Protein AF-A0A564YR51-F1 (afdb_monomer_lite)

pLDDT: mean 85.6, std 8.81, range [55.12, 97.38]

Sequence (145 aa):
IQLQTFQQSSSYLKTTWIENLSRQIRLNLRESGKGWFNIYETDYYVYSKSKLKKFLDSIRFCMQDALRYNVFGSLNGFVNMIEDTCVDCLDLSKDYEWLDDLHSSRILPKNNPIFLVDLVIDSDGVHYNINLEDFDRCCVQIFDK

Organism: Hymenolepis diminuta (NCBI:txid6216)

Foldseek 3Di:
DVVVVVVVVVCCLVPVVVVVVVVVLCVVLVPVPPDLQPPPDPDPVSCVPGVNVVVVVVVVVVSVVVVVVVVVVVVVVLVCVVCVQCVLVVPDDPPDDDPPDPVDDPDDGPDDDPDDWDFDADPVGTDIPDDPVCVVVVSVVVVVD

Radius of gyration: 26.78 Å; chains: 1; bounding box: 54×29×72 Å

Structure (mmCIF, N/CA/C/O backbone):
data_AF-A0A564YR51-F1
#
_entry.id   AF-A0A564YR51-F1
#
loop_
_atom_site.group_PDB
_atom_site.id
_atom_site.type_symbol
_atom_site.label_atom_id
_atom_site.label_alt_id
_atom_site.label_comp_id
_atom_site.label_asym_id
_atom_site.label_entity_id
_atom_site.label_seq_id
_atom_site.pdbx_PDB_ins_code
_atom_site.Cartn_x
_atom_site.Cartn_y
_atom_site.Cartn_z
_atom_site.occupancy
_atom_site.B_iso_or_equiv
_atom_site.auth_seq_id
_atom_site.auth_comp_id
_atom_site.auth_asym_id
_atom_site.auth_atom_id
_atom_site.pdbx_PDB_model_num
ATOM 1 N N . ILE A 1 1 ? 15.693 -3.448 0.593 1.00 55.66 1 ILE A N 1
ATOM 2 C CA . ILE A 1 1 ? 15.153 -2.202 1.197 1.00 55.66 1 ILE A CA 1
ATOM 3 C C . ILE A 1 1 ? 13.620 -2.221 1.209 1.00 55.66 1 ILE A C 1
ATOM 5 O O . ILE A 1 1 ? 13.063 -2.271 2.295 1.00 55.66 1 ILE A O 1
ATOM 9 N N . GLN A 1 2 ? 12.932 -2.318 0.062 1.00 67.50 2 GLN A N 1
ATOM 10 C CA . GLN A 1 2 ? 11.453 -2.317 -0.005 1.00 67.50 2 GLN A CA 1
ATOM 11 C C . GLN A 1 2 ? 10.757 -3.390 0.862 1.00 67.50 2 GLN A C 1
ATOM 13 O O . GLN A 1 2 ? 9.845 -3.063 1.614 1.00 67.50 2 GLN A O 1
ATOM 18 N N . LEU A 1 3 ? 11.226 -4.647 0.846 1.00 75.75 3 LEU A N 1
ATOM 19 C CA . LEU A 1 3 ? 10.668 -5.718 1.695 1.00 75.75 3 LEU A CA 1
ATOM 20 C C . LEU A 1 3 ? 10.798 -5.431 3.198 1.00 75.75 3 LEU A C 1
ATOM 22 O O . LEU A 1 3 ? 9.900 -5.744 3.974 1.00 75.75 3 LEU A O 1
ATOM 26 N N . GLN A 1 4 ? 11.904 -4.811 3.608 1.00 79.38 4 GLN A N 1
ATOM 27 C CA . GLN A 1 4 ? 12.146 -4.465 5.005 1.00 79.38 4 GLN A CA 1
ATOM 28 C C . GLN A 1 4 ? 11.207 -3.340 5.453 1.00 79.38 4 GLN A C 1
ATOM 30 O O . GLN A 1 4 ? 10.606 -3.434 6.521 1.00 79.38 4 GLN A O 1
ATOM 35 N N . THR A 1 5 ? 11.024 -2.315 4.616 1.00 81.56 5 THR A N 1
ATOM 36 C CA . THR A 1 5 ? 10.058 -1.238 4.862 1.00 81.56 5 THR A CA 1
ATOM 37 C C . THR A 1 5 ? 8.633 -1.786 4.940 1.00 81.56 5 THR A C 1
ATOM 39 O O . THR A 1 5 ? 7.911 -1.463 5.878 1.00 81.56 5 THR A O 1
ATOM 42 N N . PHE A 1 6 ? 8.250 -2.692 4.033 1.00 83.62 6 PHE A N 1
ATOM 43 C CA . PHE A 1 6 ? 6.942 -3.352 4.067 1.00 83.62 6 PHE A CA 1
ATOM 44 C C . PHE A 1 6 ? 6.710 -4.121 5.375 1.00 83.62 6 PHE A C 1
ATOM 46 O O . PHE A 1 6 ? 5.675 -3.953 6.024 1.00 83.62 6 PHE A O 1
ATOM 53 N N . GLN A 1 7 ? 7.681 -4.9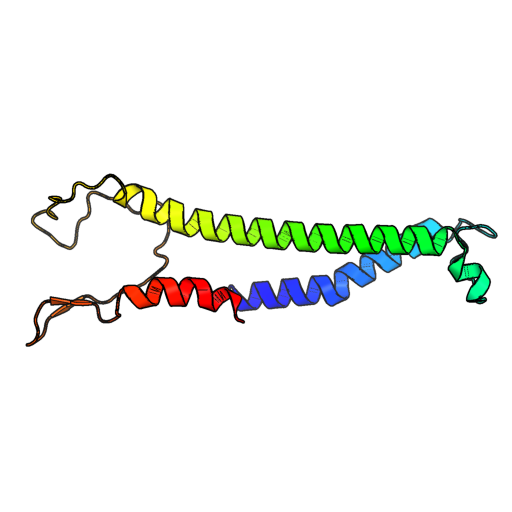33 5.803 1.00 86.88 7 GLN A N 1
ATOM 54 C CA . GLN A 1 7 ? 7.590 -5.684 7.058 1.00 86.88 7 GLN A CA 1
ATOM 55 C C . GLN A 1 7 ? 7.464 -4.756 8.272 1.00 86.88 7 GLN A C 1
ATOM 57 O O . GLN A 1 7 ? 6.647 -5.014 9.159 1.00 86.88 7 GLN A O 1
ATOM 62 N N . GLN A 1 8 ? 8.219 -3.655 8.298 1.00 89.50 8 GLN A N 1
ATOM 63 C CA . GLN A 1 8 ? 8.133 -2.648 9.357 1.00 89.50 8 GLN A CA 1
ATOM 64 C C . GLN A 1 8 ? 6.758 -1.972 9.391 1.00 89.50 8 GLN A C 1
ATOM 66 O O . GLN A 1 8 ? 6.148 -1.899 10.459 1.00 89.50 8 GLN A O 1
ATOM 71 N N . SER A 1 9 ? 6.230 -1.542 8.241 1.00 88.44 9 SER A N 1
ATOM 72 C CA . SER A 1 9 ? 4.885 -0.965 8.141 1.00 88.44 9 SER A CA 1
ATOM 73 C C . SER A 1 9 ? 3.808 -1.964 8.571 1.00 88.44 9 SER A C 1
ATOM 75 O O . SER A 1 9 ? 2.922 -1.614 9.349 1.00 88.44 9 SER A O 1
ATOM 77 N N . SER A 1 10 ? 3.907 -3.225 8.140 1.00 89.50 10 SER A N 1
ATOM 78 C CA . SER A 1 10 ? 2.977 -4.289 8.540 1.00 89.50 10 SER A CA 1
ATOM 79 C C . SER A 1 10 ? 3.003 -4.524 10.052 1.00 89.50 10 SER A C 1
ATOM 81 O O . SER A 1 10 ? 1.949 -4.588 10.688 1.00 89.50 10 SER A O 1
ATOM 83 N N . SER A 1 11 ? 4.200 -4.593 10.646 1.00 93.19 11 SER A N 1
ATOM 84 C CA . SER A 1 11 ? 4.364 -4.729 12.094 1.00 93.19 11 SER A CA 1
ATOM 85 C C . SER A 1 11 ? 3.747 -3.541 12.827 1.00 93.19 11 SER A C 1
ATOM 87 O O . SER A 1 11 ? 2.941 -3.742 13.730 1.00 93.19 11 SER A O 1
ATOM 89 N N . TYR A 1 12 ? 4.063 -2.312 12.412 1.00 94.31 12 TYR A N 1
ATOM 90 C CA . TYR A 1 12 ? 3.529 -1.096 13.027 1.00 94.31 12 TYR A CA 1
ATOM 91 C C . TYR A 1 12 ? 1.995 -1.075 13.035 1.00 94.31 12 TYR A C 1
ATOM 93 O O . TYR A 1 12 ? 1.385 -0.797 14.068 1.00 94.31 12 TYR A O 1
ATOM 101 N N . LEU A 1 13 ? 1.364 -1.406 11.903 1.00 92.69 13 LEU A N 1
ATOM 102 C CA . LEU A 1 13 ? -0.095 -1.415 11.772 1.00 92.69 13 LEU A CA 1
ATOM 103 C C . LEU A 1 13 ? -0.754 -2.492 12.647 1.00 92.69 13 LEU A C 1
ATOM 105 O O . LEU A 1 13 ? -1.841 -2.263 13.174 1.00 92.69 13 LEU A O 1
ATOM 109 N N . LYS A 1 14 ? -0.103 -3.649 12.816 1.00 92.06 14 LYS A N 1
ATOM 110 C CA . LYS A 1 14 ? -0.627 -4.774 13.608 1.00 92.06 14 LYS A CA 1
ATOM 111 C C . LYS A 1 14 ? -0.385 -4.637 15.110 1.00 92.06 14 LYS A C 1
ATOM 113 O O . LYS A 1 14 ? -1.142 -5.219 15.879 1.00 92.06 14 LYS A O 1
ATOM 118 N N . THR A 1 15 ? 0.648 -3.912 15.533 1.00 94.31 15 THR A N 1
ATOM 119 C CA . THR A 1 15 ? 1.003 -3.783 16.954 1.00 94.31 15 THR A CA 1
ATOM 120 C C . THR A 1 15 ? 0.868 -2.341 17.420 1.00 94.31 15 THR A C 1
ATOM 122 O O . THR A 1 15 ? -0.139 -1.968 18.023 1.00 94.31 15 THR A O 1
ATOM 125 N N . THR A 1 16 ? 1.842 -1.502 17.079 1.00 95.44 16 THR A N 1
ATOM 126 C CA . THR A 1 16 ? 1.999 -0.147 17.610 1.00 95.44 16 THR A CA 1
ATOM 127 C C . THR A 1 16 ? 0.771 0.725 17.379 1.00 95.44 16 THR A C 1
ATOM 129 O O . THR A 1 16 ? 0.367 1.475 18.269 1.00 95.44 16 THR A O 1
ATOM 132 N N . TRP A 1 17 ? 0.146 0.636 16.205 1.00 94.81 17 TRP A N 1
ATOM 133 C CA . TRP A 1 17 ? -1.037 1.428 15.895 1.00 94.81 17 TRP A CA 1
ATOM 134 C C . TRP A 1 17 ? -2.234 1.043 16.772 1.00 94.81 17 TRP A C 1
ATOM 136 O O . TRP A 1 17 ? -2.858 1.919 17.377 1.00 94.81 17 TRP A O 1
ATOM 146 N N . ILE A 1 18 ? -2.503 -0.259 16.910 1.00 94.69 18 ILE A N 1
ATOM 147 C CA . ILE A 1 18 ? -3.603 -0.790 17.727 1.00 94.69 18 ILE A CA 1
ATOM 148 C C . ILE A 1 18 ? -3.382 -0.471 19.209 1.00 94.69 18 ILE A C 1
ATOM 150 O O . ILE A 1 18 ? -4.311 -0.030 19.893 1.00 94.69 18 ILE A O 1
ATOM 154 N N . GLU A 1 19 ? -2.159 -0.653 19.706 1.00 95.88 19 GLU A N 1
ATOM 155 C CA . GLU A 1 19 ? -1.789 -0.360 21.093 1.00 95.88 19 GLU A CA 1
ATOM 156 C C . GLU A 1 19 ? -1.951 1.126 21.417 1.00 95.88 19 GLU A C 1
ATOM 158 O O . GLU A 1 19 ? -2.577 1.484 22.420 1.00 95.88 19 GLU A O 1
ATOM 163 N N . ASN A 1 20 ? -1.452 2.005 20.542 1.00 95.88 20 ASN A N 1
ATOM 164 C CA . ASN A 1 20 ? -1.5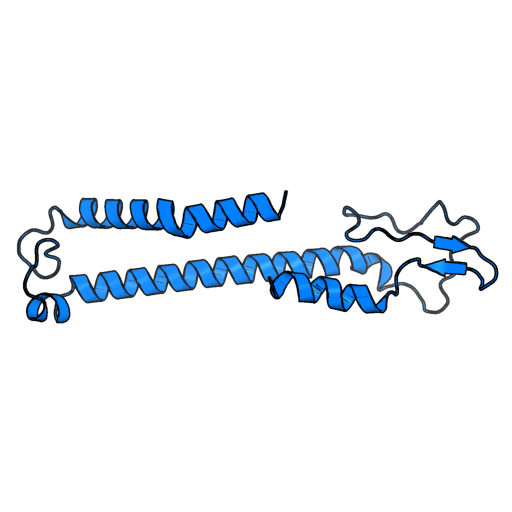75 3.448 20.715 1.00 95.88 20 ASN A CA 1
ATOM 165 C C . ASN A 1 20 ? -3.037 3.892 20.704 1.00 95.88 20 ASN A C 1
ATOM 167 O O . ASN A 1 20 ? -3.443 4.640 21.594 1.00 95.88 20 ASN A O 1
ATOM 171 N N . LEU A 1 21 ? -3.831 3.411 19.746 1.00 94.69 21 LEU A N 1
ATOM 172 C CA . LEU A 1 21 ? -5.251 3.735 19.650 1.00 94.69 21 LEU A CA 1
ATOM 173 C C . LEU A 1 21 ? -6.008 3.264 20.900 1.00 94.69 21 LEU A C 1
ATOM 175 O O . LEU A 1 21 ? -6.723 4.043 21.528 1.00 94.69 21 LEU A O 1
ATOM 179 N N . SER A 1 22 ? -5.784 2.017 21.319 1.00 93.19 22 SER A N 1
ATOM 180 C CA . SER A 1 22 ? -6.401 1.439 22.517 1.00 93.19 22 SER A CA 1
ATOM 181 C C . SER A 1 22 ? -6.038 2.224 23.774 1.00 93.19 22 SER A C 1
ATOM 183 O O . SER A 1 22 ? -6.906 2.507 24.604 1.00 93.19 22 SER A O 1
ATOM 185 N N . ARG A 1 23 ? -4.765 2.615 23.911 1.00 95.50 23 ARG A N 1
ATOM 186 C CA . ARG A 1 23 ? -4.293 3.458 25.012 1.00 95.50 23 ARG A CA 1
ATOM 187 C C . ARG A 1 23 ? -4.998 4.811 25.004 1.00 95.50 23 ARG A C 1
ATOM 189 O O . ARG A 1 23 ? -5.497 5.220 26.046 1.00 95.50 23 ARG A O 1
ATOM 196 N N . GLN A 1 24 ? -5.076 5.481 23.855 1.00 93.81 24 GLN A N 1
ATOM 197 C CA . GLN A 1 24 ? -5.731 6.787 23.749 1.00 93.81 24 GLN A CA 1
ATOM 198 C C . GLN A 1 24 ? -7.230 6.709 24.052 1.00 93.81 24 GLN A C 1
ATOM 200 O O . GLN A 1 24 ? -7.735 7.534 24.809 1.00 93.81 24 GLN A O 1
ATOM 205 N N . ILE A 1 25 ? -7.932 5.689 23.551 1.00 92.19 25 ILE A N 1
ATOM 206 C CA . ILE A 1 25 ? -9.349 5.464 23.870 1.00 92.19 25 ILE A CA 1
ATOM 207 C C . ILE A 1 25 ? -9.531 5.294 25.381 1.00 92.19 25 ILE A C 1
ATOM 209 O O . ILE A 1 25 ? -10.377 5.958 25.975 1.00 92.19 25 ILE A O 1
ATOM 213 N N . ARG A 1 26 ? -8.714 4.446 26.022 1.00 91.75 26 ARG A N 1
ATOM 214 C CA . ARG A 1 26 ? -8.782 4.236 27.475 1.00 91.75 26 ARG A CA 1
ATOM 215 C C . ARG A 1 26 ? -8.507 5.520 28.242 1.00 91.75 26 ARG A C 1
ATOM 217 O O . ARG A 1 26 ? -9.261 5.817 29.154 1.00 91.75 26 ARG A O 1
ATOM 224 N N . LEU A 1 27 ? -7.468 6.275 27.880 1.00 91.88 27 LEU A N 1
ATOM 225 C CA . LEU A 1 27 ? -7.121 7.529 28.555 1.00 91.88 27 LEU A CA 1
ATOM 226 C C . LEU A 1 27 ? -8.264 8.549 28.487 1.00 91.88 27 LEU A C 1
ATOM 228 O O . LEU A 1 27 ? -8.634 9.099 29.518 1.00 91.88 27 LEU A O 1
ATOM 232 N N . ASN A 1 28 ? -8.860 8.745 27.308 1.00 90.19 28 ASN A N 1
ATOM 233 C CA . ASN A 1 28 ? -9.911 9.747 27.107 1.00 90.19 28 ASN A CA 1
ATOM 234 C C . ASN A 1 28 ? -11.273 9.321 27.679 1.00 90.19 28 ASN A C 1
ATOM 236 O O . ASN A 1 28 ? -12.042 10.161 28.138 1.00 90.19 28 ASN A O 1
ATOM 240 N N . LEU A 1 29 ? -11.586 8.022 27.676 1.00 89.56 29 LEU A N 1
ATOM 241 C CA . LEU A 1 29 ? -12.865 7.520 28.189 1.00 89.56 29 LEU A CA 1
ATOM 242 C C . LEU A 1 29 ? -12.815 7.110 29.668 1.00 89.56 29 LEU A C 1
ATOM 244 O O . LEU A 1 29 ? -13.863 6.853 30.257 1.00 89.56 29 LEU A O 1
ATOM 248 N N . ARG A 1 30 ? -11.633 7.082 30.300 1.00 85.94 30 ARG A N 1
ATOM 249 C CA . ARG A 1 30 ? -11.467 6.699 31.715 1.00 85.94 30 ARG A CA 1
ATOM 250 C C . ARG A 1 30 ? -12.321 7.543 32.655 1.00 85.94 30 ARG A C 1
ATOM 252 O O . ARG A 1 30 ? -12.895 7.002 33.597 1.00 85.94 30 ARG A O 1
ATOM 259 N N . GLU A 1 31 ? -12.395 8.845 32.399 1.00 82.00 31 GLU A N 1
ATOM 260 C CA . GLU A 1 31 ? -13.129 9.802 33.235 1.00 82.00 31 GLU A CA 1
ATOM 261 C C . GLU A 1 31 ? -14.605 9.937 32.844 1.00 82.00 31 GLU A C 1
ATOM 263 O O . GLU A 1 31 ? -15.374 10.576 33.555 1.00 82.00 31 GLU A O 1
ATOM 268 N N . SER A 1 32 ? -15.043 9.282 31.761 1.00 76.44 32 SER A N 1
ATOM 269 C CA . SER A 1 32 ? -16.441 9.337 31.302 1.00 76.44 32 SER A CA 1
ATOM 270 C C . SER A 1 32 ? -17.440 8.666 32.265 1.00 76.44 32 SER A C 1
ATOM 272 O O . SER A 1 32 ? -18.649 8.773 32.060 1.00 76.44 32 SER A O 1
ATOM 274 N N . GLY A 1 33 ? -16.962 8.018 33.335 1.00 66.31 33 GLY A N 1
ATOM 275 C CA . GLY A 1 33 ? -17.774 7.569 34.468 1.00 66.31 33 GLY A CA 1
ATOM 276 C C . GLY A 1 33 ? -18.861 6.543 34.117 1.00 66.31 33 GLY A C 1
ATOM 277 O O . GLY A 1 33 ? -18.745 5.775 33.161 1.00 66.31 33 GLY A O 1
ATOM 278 N N . LYS A 1 34 ? -19.933 6.510 34.925 1.00 62.31 34 LYS A N 1
ATOM 279 C CA . LYS A 1 34 ? -21.128 5.688 34.666 1.00 62.31 34 LYS A CA 1
ATOM 280 C C . LYS A 1 34 ? -21.981 6.361 33.588 1.00 62.31 34 LYS A C 1
ATOM 282 O O . LYS A 1 34 ? -22.488 7.458 33.798 1.00 62.31 34 LYS A O 1
ATOM 287 N N . GLY A 1 35 ? -22.168 5.698 32.449 1.00 70.88 35 GLY A N 1
ATOM 288 C CA . GLY A 1 35 ? -22.965 6.225 31.343 1.00 70.88 35 GLY A CA 1
ATOM 289 C C . GLY A 1 35 ? -22.769 5.448 30.044 1.00 70.88 35 GLY A C 1
ATOM 290 O O . GLY A 1 35 ? -22.259 4.332 30.030 1.00 70.88 35 GLY A O 1
ATOM 291 N N . TRP A 1 36 ? -23.154 6.060 28.924 1.00 73.56 36 TRP A N 1
ATOM 292 C CA . TRP A 1 36 ? -23.168 5.426 27.599 1.00 73.56 36 TRP A CA 1
ATOM 293 C C . TRP A 1 36 ? -21.785 5.026 27.043 1.00 73.56 36 TRP A C 1
ATOM 295 O O . TRP A 1 36 ? -21.734 4.272 26.068 1.00 73.56 36 TRP A O 1
ATOM 305 N N . PHE A 1 37 ? -20.698 5.537 27.636 1.00 84.62 37 PHE A N 1
ATOM 306 C CA . PHE A 1 37 ? -19.297 5.281 27.269 1.00 84.62 37 PHE A CA 1
ATOM 307 C C . PHE A 1 37 ? -18.524 4.480 28.330 1.00 84.62 37 PHE A C 1
ATOM 309 O O . PHE A 1 37 ? -17.300 4.555 28.396 1.00 84.62 37 PHE A O 1
ATOM 316 N N . ASN A 1 38 ? -19.225 3.720 29.173 1.00 86.88 38 ASN A N 1
ATOM 317 C CA . ASN A 1 38 ? -18.596 2.936 30.230 1.00 86.88 38 ASN A CA 1
ATOM 318 C C . ASN A 1 38 ? -17.657 1.851 29.661 1.00 86.88 38 ASN A C 1
ATOM 320 O O . ASN A 1 38 ? -18.115 0.817 29.179 1.00 86.88 38 ASN A O 1
ATOM 324 N N . ILE A 1 39 ? -16.342 2.065 29.760 1.00 89.00 39 ILE A N 1
ATOM 325 C CA . ILE A 1 39 ? -15.314 1.096 29.334 1.00 89.00 39 ILE A CA 1
ATOM 326 C C . ILE A 1 39 ? -15.174 -0.106 30.279 1.00 89.00 39 ILE A C 1
ATOM 328 O O . ILE A 1 39 ? -14.459 -1.050 29.955 1.00 89.00 39 ILE A O 1
ATOM 332 N N . TYR A 1 40 ? -15.838 -0.068 31.436 1.00 88.50 40 TYR A N 1
ATOM 333 C CA . TYR A 1 40 ? -15.888 -1.156 32.413 1.00 88.50 40 TYR A CA 1
ATOM 334 C C . TYR A 1 40 ? -17.192 -1.966 32.313 1.00 88.50 40 TYR A C 1
ATOM 336 O O . TYR A 1 40 ? -17.525 -2.693 33.245 1.00 88.50 40 TYR A O 1
ATOM 344 N N . GLU A 1 41 ? -17.961 -1.810 31.228 1.00 87.62 41 GLU A N 1
ATOM 345 C CA . GLU A 1 41 ? -19.176 -2.592 30.989 1.00 87.62 41 GLU A CA 1
ATOM 346 C C . GLU A 1 41 ? -18.837 -4.075 30.796 1.00 87.62 41 GLU A C 1
ATOM 348 O O . GLU A 1 41 ? -18.009 -4.428 29.953 1.00 87.62 41 GLU A O 1
ATOM 353 N N . THR A 1 42 ? -19.482 -4.939 31.576 1.00 87.94 42 THR A N 1
ATOM 354 C CA . THR A 1 42 ? -19.287 -6.395 31.529 1.00 87.94 42 THR A CA 1
ATOM 355 C C . THR A 1 42 ? -20.494 -7.118 30.941 1.00 87.94 42 THR A C 1
ATOM 357 O O . THR A 1 42 ? -20.352 -8.253 30.480 1.00 87.94 42 THR A O 1
ATOM 360 N N . ASP A 1 43 ? -21.665 -6.473 30.899 1.00 90.94 43 ASP A N 1
ATOM 361 C CA . ASP A 1 43 ? -22.860 -7.025 30.278 1.00 90.94 43 ASP A CA 1
ATOM 362 C C . ASP A 1 43 ? -22.827 -6.814 28.754 1.00 90.94 43 ASP A C 1
ATOM 364 O O . ASP A 1 43 ? -22.830 -5.692 28.234 1.00 90.94 43 ASP A O 1
ATOM 368 N N . TYR A 1 44 ? -22.814 -7.922 28.009 1.00 90.06 44 TYR A N 1
ATOM 369 C CA . TYR A 1 44 ? -22.755 -7.888 26.548 1.00 90.06 44 TYR A CA 1
ATOM 370 C C . TYR A 1 44 ? -23.984 -7.223 25.916 1.00 90.06 44 TYR A C 1
ATOM 372 O O . TYR A 1 44 ? -23.855 -6.519 24.910 1.00 90.06 44 TYR A O 1
ATOM 380 N N . TYR A 1 45 ? -25.177 -7.435 26.476 1.00 92.38 45 TYR A N 1
ATOM 381 C CA . TYR A 1 45 ? -26.405 -6.846 25.952 1.00 92.38 45 TYR A CA 1
ATOM 382 C C . TYR A 1 45 ? -26.367 -5.320 26.099 1.00 92.38 45 TYR A C 1
ATOM 384 O O . TYR A 1 45 ? -26.614 -4.608 25.117 1.00 92.38 45 TYR A O 1
ATOM 392 N N . VAL A 1 46 ? -25.949 -4.813 27.261 1.00 89.12 46 VAL A N 1
ATOM 393 C CA . VAL A 1 46 ? -25.753 -3.377 27.507 1.00 89.12 46 VAL A CA 1
ATOM 394 C C . VAL A 1 46 ? -24.665 -2.812 26.592 1.00 89.12 46 VAL A C 1
ATOM 396 O O . VAL A 1 46 ? -24.909 -1.818 25.899 1.00 89.12 46 VAL A O 1
ATOM 399 N N . TYR A 1 47 ? -23.509 -3.479 26.481 1.00 90.12 47 TYR A N 1
ATOM 400 C CA . TYR A 1 47 ? -22.450 -3.085 25.545 1.00 90.12 47 TYR A CA 1
ATOM 401 C C . TYR A 1 47 ? -22.968 -3.002 24.103 1.00 90.12 47 TYR A C 1
ATOM 403 O O . TYR A 1 47 ? -22.714 -2.017 23.405 1.00 90.12 47 TYR A O 1
ATOM 411 N N . SER A 1 48 ? -23.756 -3.985 23.661 1.00 89.50 48 SER A N 1
ATOM 412 C CA . SER A 1 48 ? -24.275 -4.049 22.291 1.00 89.50 48 SER A CA 1
ATOM 413 C C . SER A 1 48 ? -25.174 -2.863 21.914 1.00 89.50 48 SER A C 1
ATOM 415 O O . SER A 1 48 ? -25.258 -2.507 20.736 1.00 89.50 48 SER A O 1
ATOM 417 N N . LYS A 1 49 ? -25.823 -2.233 22.901 1.00 89.88 49 LYS A N 1
ATOM 418 C CA . LYS A 1 49 ? -26.694 -1.057 22.732 1.00 89.88 49 LYS A CA 1
ATOM 419 C C . LYS A 1 49 ? -26.009 0.263 23.111 1.00 89.88 49 LYS A C 1
ATOM 421 O O . LYS A 1 49 ? -26.586 1.331 22.896 1.00 89.88 49 LYS A O 1
ATOM 426 N N . SER A 1 50 ? -24.795 0.203 23.655 1.00 89.38 50 SER A N 1
ATOM 427 C CA . SER A 1 50 ? -24.051 1.359 24.158 1.00 89.38 50 SER A CA 1
ATOM 428 C C . SER A 1 50 ? -23.588 2.314 23.048 1.00 89.38 50 SER A C 1
ATOM 430 O O . SER A 1 50 ? -23.425 1.935 21.882 1.00 89.38 50 SER A O 1
ATOM 432 N N . LYS A 1 51 ? -23.321 3.577 23.415 1.00 90.69 51 LYS A N 1
ATOM 433 C CA . LYS A 1 51 ? -22.630 4.518 22.515 1.00 90.69 51 LYS A CA 1
ATOM 434 C C . LYS A 1 51 ? -21.146 4.170 22.387 1.00 90.69 51 LYS A C 1
ATOM 436 O O . LYS A 1 51 ? -20.574 4.448 21.338 1.00 90.69 51 LYS A O 1
ATOM 441 N N . LEU A 1 52 ? -20.563 3.506 23.394 1.00 91.06 52 LEU A N 1
ATOM 442 C CA . LEU A 1 52 ? -19.202 2.972 23.334 1.00 91.06 52 LEU A CA 1
ATOM 443 C C . LEU A 1 52 ? -19.012 2.061 22.122 1.00 91.06 52 LEU A C 1
ATOM 445 O O . LEU A 1 52 ? -18.108 2.299 21.328 1.00 91.06 52 LEU A O 1
ATOM 449 N N . LYS A 1 53 ? -19.888 1.066 21.938 1.00 91.75 53 LYS A N 1
ATOM 450 C CA . LYS A 1 53 ? -19.805 0.159 20.788 1.00 91.75 53 LYS A CA 1
ATOM 451 C C . LYS A 1 53 ? -19.865 0.921 19.467 1.00 91.75 53 LYS A C 1
ATOM 453 O O . LYS A 1 53 ? -18.991 0.740 18.629 1.00 91.75 53 LYS A O 1
ATOM 458 N N . LYS A 1 54 ? -20.853 1.810 19.309 1.00 93.69 54 LYS A N 1
ATOM 459 C CA . LYS A 1 54 ? -21.005 2.619 18.086 1.00 93.69 54 LYS A CA 1
ATOM 460 C C . LYS A 1 54 ? -19.749 3.439 17.786 1.00 93.69 54 LYS A C 1
ATOM 462 O O . LYS A 1 54 ? -19.334 3.516 16.640 1.00 93.69 54 LYS A O 1
ATOM 467 N N . PHE A 1 55 ? -19.133 4.015 18.813 1.00 92.94 55 PHE A N 1
ATOM 468 C CA . PHE A 1 55 ? -17.895 4.776 18.678 1.00 92.94 55 PHE A CA 1
ATOM 469 C C . PHE A 1 55 ? -16.698 3.903 18.285 1.00 92.94 55 PHE A C 1
ATOM 471 O O . PHE A 1 55 ? -15.953 4.273 17.381 1.00 92.94 55 PHE A O 1
ATOM 478 N N . LEU A 1 56 ? -16.531 2.731 18.906 1.00 93.88 56 LEU A N 1
ATOM 479 C CA . LEU A 1 56 ? -15.480 1.779 18.529 1.00 93.88 56 LEU A CA 1
ATOM 480 C C . LEU A 1 56 ? -15.670 1.258 17.097 1.00 93.88 56 LEU A C 1
ATOM 482 O O . LEU A 1 56 ? -14.694 1.140 16.358 1.00 93.88 56 LEU A O 1
ATOM 486 N N . ASP A 1 57 ? -16.915 1.014 16.684 1.00 95.75 57 ASP A N 1
ATOM 487 C CA . ASP A 1 57 ? -17.247 0.656 15.304 1.00 95.75 57 ASP A CA 1
ATOM 488 C C . ASP A 1 57 ? -16.878 1.791 14.332 1.00 95.75 57 ASP A C 1
ATOM 490 O O . ASP A 1 57 ? -16.261 1.527 13.301 1.00 95.75 57 ASP A O 1
ATOM 494 N N . SER A 1 58 ? -17.171 3.052 14.673 1.00 96.62 58 SER A N 1
ATOM 495 C CA . SER A 1 58 ? -16.744 4.212 13.877 1.00 96.62 58 SER A CA 1
ATOM 496 C C . SER A 1 58 ? -15.224 4.327 13.779 1.00 96.62 58 SER A C 1
ATOM 498 O O . SER A 1 58 ? -14.707 4.525 12.683 1.00 96.62 58 SER A O 1
ATOM 500 N N . ILE A 1 59 ? -14.493 4.150 14.884 1.00 95.12 59 ILE A N 1
ATOM 501 C CA . ILE A 1 59 ? -13.024 4.152 14.858 1.00 95.12 59 ILE A CA 1
ATOM 502 C C . ILE A 1 59 ? -12.505 3.045 13.943 1.00 95.12 59 ILE A C 1
ATOM 504 O O . ILE A 1 59 ? -11.605 3.292 13.142 1.00 95.12 59 ILE A O 1
ATOM 508 N N . ARG A 1 60 ? -13.086 1.843 14.018 1.00 94.88 60 ARG A N 1
ATOM 509 C CA . ARG A 1 60 ? -12.718 0.732 13.136 1.00 94.88 60 ARG A CA 1
ATOM 510 C C . ARG A 1 60 ? -12.900 1.099 11.662 1.00 94.88 60 ARG A C 1
ATOM 512 O O . ARG A 1 60 ? -12.015 0.789 10.871 1.00 94.88 60 ARG A O 1
ATOM 519 N N . PHE A 1 61 ? -13.995 1.764 11.295 1.00 97.38 61 PHE A N 1
ATOM 520 C CA . PHE A 1 61 ? -14.190 2.231 9.919 1.00 97.38 61 PHE A CA 1
ATOM 521 C C . PHE A 1 61 ? -13.149 3.281 9.520 1.00 97.38 61 PHE A C 1
ATOM 523 O O . PHE A 1 61 ? -12.520 3.130 8.478 1.00 97.38 61 PHE A O 1
ATOM 530 N N . CYS A 1 62 ? -12.853 4.257 10.383 1.00 96.50 62 CYS A N 1
ATOM 531 C CA . CYS A 1 62 ? -11.786 5.228 10.121 1.00 96.50 62 CYS A CA 1
ATOM 532 C C . CYS A 1 62 ? -10.415 4.557 9.929 1.00 96.50 62 CYS A C 1
ATOM 534 O O . CYS A 1 62 ? -9.633 4.977 9.080 1.00 96.50 62 CYS A O 1
ATOM 536 N N . MET A 1 63 ? -10.112 3.505 10.698 1.00 95.50 63 MET A N 1
ATOM 537 C CA . MET A 1 63 ? -8.888 2.719 10.516 1.00 95.50 63 MET A CA 1
ATOM 538 C C . MET A 1 63 ? -8.872 2.015 9.153 1.00 95.50 63 MET A C 1
ATOM 540 O O . MET A 1 63 ? -7.865 2.055 8.450 1.00 95.50 63 MET A O 1
ATOM 544 N N . GLN A 1 64 ? -9.980 1.383 8.763 1.00 94.94 64 GLN A N 1
ATOM 545 C CA . GLN A 1 64 ? -10.098 0.725 7.459 1.00 94.94 64 GLN A CA 1
ATOM 546 C C . GLN A 1 64 ? -9.919 1.721 6.306 1.00 94.94 64 GLN A C 1
ATOM 548 O O . GLN A 1 64 ? -9.176 1.432 5.368 1.00 94.94 64 GLN A O 1
ATOM 553 N N . ASP A 1 65 ? -10.516 2.907 6.408 1.00 97.12 65 ASP A N 1
ATOM 554 C CA . ASP A 1 65 ? -10.382 3.963 5.403 1.00 97.12 65 ASP A CA 1
ATOM 555 C C . ASP A 1 65 ? -8.962 4.530 5.339 1.00 97.12 65 ASP A C 1
ATOM 557 O O . ASP A 1 65 ? -8.428 4.722 4.247 1.00 97.12 65 ASP A O 1
ATOM 561 N N . ALA A 1 66 ? -8.304 4.735 6.483 1.00 95.06 66 ALA A N 1
ATOM 562 C CA . ALA A 1 66 ? -6.914 5.184 6.516 1.00 95.06 66 ALA A CA 1
ATOM 563 C C . ALA A 1 66 ? -5.970 4.172 5.845 1.00 95.06 66 ALA A C 1
ATOM 565 O O . ALA A 1 66 ? -5.103 4.558 5.059 1.00 95.06 66 ALA A O 1
ATOM 566 N N . LEU A 1 67 ? -6.164 2.872 6.104 1.00 93.62 67 LEU A N 1
ATOM 567 C CA . LEU A 1 67 ? -5.419 1.807 5.425 1.00 93.62 67 LEU A CA 1
ATOM 568 C C . LEU A 1 67 ? -5.672 1.825 3.920 1.00 93.62 67 LEU A C 1
ATOM 570 O O . LEU A 1 67 ? -4.725 1.771 3.137 1.00 93.62 67 LEU A O 1
ATOM 574 N N . ARG A 1 68 ? -6.943 1.931 3.522 1.00 94.50 68 ARG A N 1
ATOM 575 C CA . ARG A 1 68 ? -7.348 2.008 2.119 1.00 94.50 68 ARG A CA 1
ATOM 576 C C . ARG A 1 68 ? -6.649 3.179 1.429 1.00 94.50 68 ARG A C 1
ATOM 578 O O . ARG A 1 68 ? -5.993 2.972 0.414 1.00 94.50 68 ARG A O 1
ATOM 585 N N . TYR A 1 69 ? -6.722 4.375 2.007 1.00 95.19 69 TYR A N 1
ATOM 586 C CA . TYR A 1 69 ? -6.084 5.577 1.472 1.00 95.19 69 TYR A CA 1
ATOM 587 C C . TYR A 1 69 ? -4.564 5.423 1.341 1.00 95.19 69 TYR A C 1
ATOM 589 O O . TYR A 1 69 ? -3.996 5.783 0.315 1.00 95.19 69 TYR A O 1
ATOM 597 N N . ASN A 1 70 ? -3.907 4.822 2.337 1.00 91.31 70 ASN A N 1
ATOM 598 C CA . ASN A 1 70 ? -2.467 4.579 2.294 1.00 91.31 70 ASN A CA 1
ATOM 599 C C . ASN A 1 70 ? -2.062 3.613 1.165 1.00 91.31 70 ASN A C 1
ATOM 601 O O . ASN A 1 70 ? -1.063 3.838 0.480 1.00 91.31 70 ASN A O 1
ATOM 605 N N . VAL A 1 71 ? -2.850 2.557 0.937 1.00 90.50 71 VAL A N 1
ATOM 606 C CA . VAL A 1 71 ? -2.622 1.616 -0.172 1.00 90.50 71 VAL A CA 1
ATOM 607 C C . VAL A 1 71 ? -2.845 2.303 -1.518 1.00 90.50 71 VAL A C 1
ATOM 609 O O . VAL A 1 71 ? -1.981 2.214 -2.385 1.00 90.50 71 VAL A O 1
ATOM 612 N N . PHE A 1 72 ? -3.944 3.044 -1.685 1.00 93.19 72 PHE A N 1
ATOM 613 C CA . PHE A 1 72 ? -4.201 3.787 -2.924 1.00 93.19 72 PHE A CA 1
ATOM 614 C C . PHE A 1 72 ? -3.127 4.835 -3.216 1.00 93.19 72 PHE A C 1
ATOM 616 O O . PHE A 1 72 ? -2.687 4.941 -4.356 1.00 93.19 72 PHE A O 1
ATOM 623 N N . GLY A 1 73 ? -2.658 5.564 -2.201 1.00 93.94 73 GLY A N 1
ATOM 624 C CA . GLY A 1 73 ? -1.550 6.506 -2.355 1.00 93.94 73 GLY A CA 1
ATOM 625 C C . GLY A 1 73 ? -0.259 5.816 -2.801 1.00 93.94 73 GLY A C 1
ATOM 626 O O . GLY A 1 73 ? 0.434 6.318 -3.682 1.00 93.94 73 GLY A O 1
ATOM 627 N N . SER A 1 74 ? 0.029 4.633 -2.252 1.00 90.38 74 SER A N 1
ATOM 628 C CA . SER A 1 74 ? 1.202 3.836 -2.641 1.00 90.38 74 SER A CA 1
ATOM 629 C C . SER A 1 74 ? 1.098 3.324 -4.081 1.00 90.38 74 SER A C 1
ATOM 631 O O . SER A 1 74 ? 2.074 3.390 -4.824 1.00 90.38 74 SER A O 1
ATOM 633 N N . LEU A 1 75 ? -0.089 2.866 -4.494 1.00 90.38 75 LEU A N 1
ATOM 634 C CA . LEU A 1 75 ? -0.367 2.447 -5.872 1.00 90.38 75 LEU A CA 1
ATOM 635 C C . LEU A 1 75 ? -0.223 3.609 -6.855 1.00 90.38 75 LEU A C 1
ATOM 637 O O . LEU A 1 75 ? 0.437 3.466 -7.878 1.00 90.38 75 LEU A O 1
ATOM 641 N N . ASN A 1 76 ? -0.786 4.771 -6.526 1.00 94.06 76 ASN A N 1
ATOM 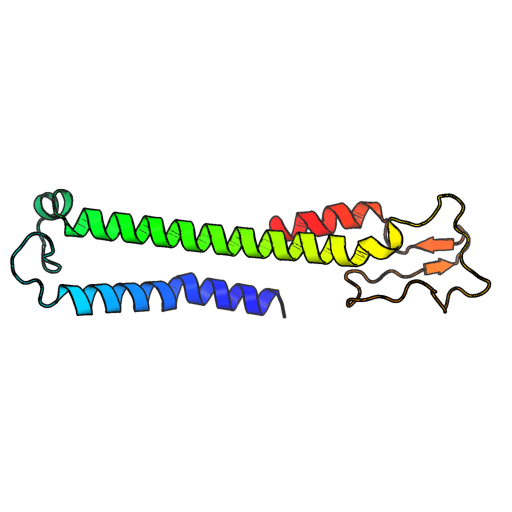642 C CA . ASN A 1 76 ? -0.655 5.959 -7.361 1.00 94.06 76 ASN A CA 1
ATOM 643 C C . ASN A 1 76 ? 0.812 6.396 -7.480 1.00 94.06 76 ASN A C 1
ATOM 645 O O . ASN A 1 76 ? 1.259 6.759 -8.559 1.00 94.06 76 ASN A O 1
ATOM 649 N N . GLY A 1 77 ? 1.576 6.337 -6.385 1.00 91.06 77 GLY A N 1
ATOM 650 C CA . GLY A 1 77 ? 3.013 6.611 -6.415 1.00 91.06 77 GLY A CA 1
ATOM 651 C C . GLY A 1 77 ? 3.785 5.636 -7.309 1.00 91.06 77 GLY A C 1
ATOM 652 O O . GLY A 1 77 ? 4.680 6.058 -8.034 1.00 91.06 77 GLY A O 1
ATOM 653 N N . PHE A 1 78 ? 3.418 4.351 -7.296 1.00 88.94 78 PHE A N 1
ATOM 654 C CA . PHE A 1 78 ? 4.013 3.340 -8.171 1.00 88.94 78 PHE A CA 1
ATOM 655 C C . PHE A 1 78 ? 3.714 3.594 -9.655 1.00 88.94 78 PHE A C 1
ATOM 657 O O . PHE A 1 78 ? 4.633 3.545 -10.468 1.00 88.94 78 PHE A O 1
ATOM 664 N N . VAL A 1 79 ? 2.460 3.910 -9.998 1.00 89.69 79 VAL A N 1
ATOM 665 C CA . VAL A 1 79 ? 2.066 4.248 -11.378 1.00 89.69 79 VAL A CA 1
ATOM 666 C C . VAL A 1 79 ? 2.811 5.490 -11.859 1.00 89.69 79 VAL A C 1
ATOM 668 O O . VAL A 1 79 ? 3.479 5.423 -12.886 1.00 89.69 79 VAL A O 1
ATOM 671 N N . ASN A 1 80 ? 2.795 6.572 -11.074 1.00 89.94 80 ASN A N 1
ATOM 672 C CA . ASN A 1 80 ? 3.502 7.806 -11.418 1.00 89.94 80 ASN A CA 1
ATOM 673 C C . ASN A 1 80 ? 5.002 7.563 -11.634 1.00 89.94 80 ASN A C 1
ATOM 675 O O . ASN A 1 80 ? 5.573 8.081 -12.580 1.00 89.94 80 ASN A O 1
ATOM 679 N N . MET A 1 81 ? 5.646 6.741 -10.797 1.00 87.56 81 MET A N 1
ATOM 680 C CA . MET A 1 81 ? 7.066 6.404 -10.953 1.00 87.56 81 MET A CA 1
ATOM 681 C C . MET A 1 81 ? 7.367 5.747 -12.310 1.00 87.56 81 MET A C 1
ATOM 683 O O . MET A 1 81 ? 8.394 6.053 -12.920 1.00 87.56 81 MET A O 1
ATOM 687 N N . ILE A 1 82 ? 6.494 4.848 -12.779 1.00 86.38 82 ILE A N 1
ATOM 688 C CA . ILE A 1 82 ? 6.636 4.204 -14.092 1.00 86.38 82 ILE A CA 1
ATOM 689 C C . ILE A 1 82 ? 6.379 5.221 -15.203 1.00 86.38 82 ILE A C 1
ATOM 691 O O . ILE A 1 82 ? 7.225 5.380 -16.081 1.00 86.38 82 ILE A O 1
ATOM 695 N N . GLU A 1 83 ? 5.252 5.933 -15.139 1.00 86.25 83 GLU A N 1
ATOM 696 C CA . GLU A 1 83 ? 4.868 6.921 -16.150 1.00 86.25 83 GLU A CA 1
ATOM 697 C C . GLU A 1 83 ? 5.948 7.994 -16.310 1.00 86.25 83 GLU A C 1
ATOM 699 O O . GLU A 1 83 ? 6.455 8.166 -17.416 1.00 86.25 83 GLU A O 1
ATOM 704 N N . ASP A 1 84 ? 6.388 8.624 -15.214 1.00 85.06 84 ASP A N 1
ATOM 705 C CA . ASP A 1 84 ? 7.412 9.679 -15.196 1.00 85.06 84 ASP A CA 1
ATOM 706 C C . ASP A 1 84 ? 8.737 9.235 -15.833 1.00 85.06 84 ASP A C 1
ATOM 708 O O . ASP A 1 84 ? 9.449 10.049 -16.421 1.00 85.06 84 ASP A O 1
ATOM 712 N N . THR A 1 85 ? 9.082 7.947 -15.723 1.00 81.06 85 THR A N 1
ATOM 713 C CA . THR A 1 85 ? 10.301 7.381 -16.328 1.00 81.06 85 THR A CA 1
ATOM 714 C C . THR A 1 85 ? 10.149 7.182 -17.838 1.00 81.06 85 THR A C 1
ATOM 716 O O . THR A 1 85 ? 11.134 7.239 -18.572 1.00 81.06 85 THR A O 1
ATOM 719 N N . CYS A 1 86 ? 8.921 6.982 -18.313 1.00 79.00 86 CYS A N 1
ATOM 720 C CA . CYS A 1 86 ? 8.612 6.764 -19.721 1.00 79.00 86 CYS A CA 1
ATOM 721 C C . CYS A 1 86 ? 8.229 8.047 -20.474 1.00 79.00 86 CYS A C 1
ATOM 723 O O . CYS A 1 86 ? 8.312 8.039 -21.701 1.00 79.00 86 CYS A O 1
ATOM 725 N N . VAL A 1 87 ? 7.843 9.133 -19.782 1.00 81.62 87 VAL A N 1
ATOM 726 C CA . VAL A 1 87 ? 7.351 10.384 -20.402 1.00 81.62 87 VAL A CA 1
ATOM 727 C C . VAL A 1 87 ? 8.266 10.881 -21.519 1.00 81.62 87 VAL A C 1
ATOM 729 O O . VAL A 1 87 ? 7.785 11.187 -22.605 1.00 81.62 87 VAL A O 1
ATOM 732 N N . ASP A 1 88 ? 9.579 10.914 -21.292 1.00 76.00 88 ASP A N 1
ATOM 733 C CA . ASP A 1 88 ? 10.523 11.474 -22.268 1.00 76.00 88 ASP A CA 1
ATOM 734 C C . ASP A 1 88 ? 10.683 10.607 -23.533 1.00 76.00 88 ASP A C 1
ATOM 736 O O . ASP A 1 88 ? 11.162 11.088 -24.560 1.00 76.00 88 ASP A O 1
ATOM 740 N N . CYS A 1 89 ? 10.254 9.342 -23.481 1.00 77.12 89 CYS A N 1
ATOM 741 C CA . CYS A 1 89 ? 10.246 8.426 -24.620 1.00 77.12 89 CYS A CA 1
ATOM 742 C C . CYS A 1 89 ? 8.900 8.409 -25.369 1.00 77.12 89 CYS A C 1
ATOM 744 O O . CYS A 1 89 ? 8.845 7.875 -26.476 1.00 77.12 89 CYS A O 1
ATOM 746 N N . LEU A 1 90 ? 7.821 8.972 -24.803 1.00 77.12 90 LEU A N 1
ATOM 747 C CA . LEU A 1 90 ? 6.489 8.979 -25.431 1.00 77.12 90 LEU A CA 1
ATOM 748 C C . LEU A 1 90 ? 6.411 9.902 -26.655 1.00 77.12 90 LEU A C 1
ATOM 750 O O . LEU A 1 90 ? 5.653 9.622 -27.581 1.00 77.12 90 LEU A O 1
ATOM 754 N N . ASP A 1 91 ? 7.210 10.970 -26.670 1.00 77.12 91 ASP A N 1
ATOM 755 C CA . ASP A 1 91 ? 7.221 11.972 -27.743 1.00 77.12 91 ASP A CA 1
ATOM 756 C C . ASP A 1 91 ? 8.166 11.612 -28.908 1.00 77.12 91 ASP A C 1
ATOM 758 O O . ASP A 1 91 ? 8.333 12.394 -29.849 1.00 77.12 91 ASP A O 1
ATOM 762 N N . LEU A 1 92 ? 8.801 10.435 -28.875 1.00 80.25 92 LEU A N 1
ATOM 763 C CA . LEU A 1 92 ? 9.696 9.994 -29.944 1.00 80.25 92 LEU A CA 1
ATOM 764 C C . LEU A 1 92 ? 8.912 9.645 -31.214 1.00 80.25 92 LEU A C 1
ATOM 766 O O . LEU A 1 92 ? 7.884 8.965 -31.183 1.00 80.25 92 LEU A O 1
ATOM 770 N N . SER A 1 93 ? 9.420 10.092 -32.365 1.00 81.56 93 SER A N 1
ATOM 771 C CA . SER A 1 93 ? 8.865 9.693 -33.656 1.00 81.56 93 SER A CA 1
ATOM 772 C C . SER A 1 93 ? 9.079 8.196 -33.891 1.00 81.56 93 SER A C 1
ATOM 774 O O . SER A 1 93 ? 10.046 7.600 -33.423 1.00 81.56 93 SER A O 1
ATOM 776 N N . LYS A 1 94 ? 8.195 7.578 -34.682 1.00 79.38 94 LYS A N 1
ATOM 777 C CA . LYS A 1 94 ? 8.358 6.173 -35.100 1.00 79.38 94 LYS A CA 1
ATOM 778 C C . LYS A 1 94 ? 9.645 5.930 -35.891 1.00 79.38 94 LYS A C 1
ATOM 780 O O . LYS A 1 94 ? 10.168 4.826 -35.858 1.00 79.38 94 LYS A O 1
ATOM 785 N N . ASP A 1 95 ? 10.140 6.972 -36.551 1.00 83.19 95 ASP A N 1
ATOM 786 C CA . ASP A 1 95 ? 11.367 6.961 -37.348 1.00 83.19 95 ASP A CA 1
ATOM 787 C C . ASP A 1 95 ? 12.563 7.511 -36.550 1.00 83.19 95 ASP A C 1
ATOM 789 O O . ASP A 1 95 ? 13.516 8.031 -37.127 1.00 83.19 95 ASP A O 1
ATOM 793 N N . TYR A 1 96 ? 12.487 7.500 -35.214 1.00 79.69 96 TYR A N 1
ATOM 794 C CA . TYR A 1 96 ? 13.587 7.954 -34.375 1.00 79.69 96 TYR A CA 1
ATOM 795 C C . TYR A 1 96 ? 14.761 6.981 -34.484 1.00 79.69 96 TYR A C 1
ATOM 797 O O . TYR A 1 96 ? 14.688 5.836 -34.038 1.00 79.69 96 TYR A O 1
ATOM 805 N N . GLU A 1 97 ? 15.861 7.465 -35.049 1.00 76.94 97 GLU A N 1
ATOM 806 C CA . GLU A 1 97 ? 17.134 6.759 -35.072 1.00 76.94 97 GLU A CA 1
ATOM 807 C C . GLU A 1 97 ? 18.016 7.261 -33.926 1.00 76.94 97 GLU A C 1
ATOM 809 O O . GLU A 1 97 ? 18.189 8.467 -33.718 1.00 76.94 97 GLU A O 1
ATOM 814 N N . TRP A 1 98 ? 18.579 6.318 -33.170 1.00 73.19 98 TRP A N 1
ATOM 815 C CA . TRP A 1 98 ? 19.639 6.621 -32.215 1.00 73.19 98 TRP A CA 1
ATOM 816 C C . TRP A 1 98 ? 20.862 7.147 -32.980 1.00 73.19 98 TRP A C 1
ATOM 818 O O . TRP A 1 98 ? 21.155 6.685 -34.081 1.00 73.19 98 TRP A O 1
ATOM 828 N N . LEU A 1 99 ? 21.546 8.146 -32.415 1.00 70.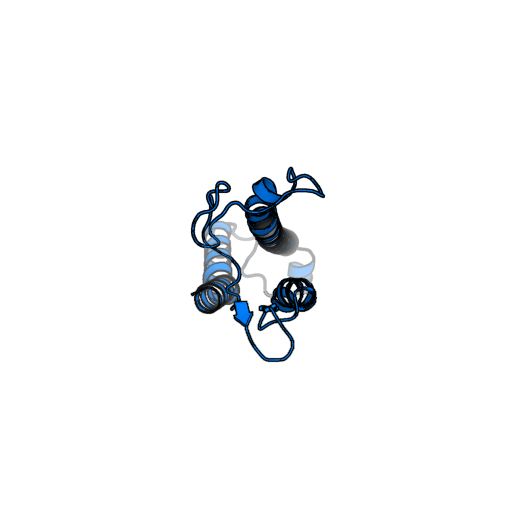06 99 LEU A N 1
ATOM 829 C CA . LEU A 1 99 ? 22.744 8.748 -33.015 1.00 70.06 99 LEU A CA 1
ATOM 830 C C . LEU A 1 99 ? 23.913 7.748 -33.065 1.00 70.06 99 LEU A C 1
ATOM 832 O O . LEU A 1 99 ? 23.791 6.608 -32.628 1.00 70.06 99 LEU A O 1
ATOM 836 N N . ASP A 1 100 ? 25.060 8.204 -33.577 1.00 65.44 100 ASP A N 1
ATOM 837 C CA . ASP A 1 100 ? 26.241 7.383 -33.879 1.00 65.44 100 ASP A CA 1
ATOM 838 C C . ASP A 1 100 ? 26.770 6.513 -32.715 1.00 65.44 100 ASP A C 1
ATOM 840 O O . ASP A 1 100 ? 27.520 5.568 -32.971 1.00 65.44 100 ASP A O 1
ATOM 844 N N . ASP A 1 101 ? 26.413 6.786 -31.451 1.00 69.12 101 ASP A N 1
ATOM 845 C CA . ASP A 1 101 ? 26.830 5.986 -30.299 1.00 69.12 101 ASP A CA 1
ATOM 846 C C . ASP A 1 101 ? 25.678 5.511 -29.390 1.00 69.12 101 ASP A C 1
ATOM 848 O O . ASP A 1 101 ? 24.791 6.250 -28.982 1.00 69.12 101 ASP A O 1
ATOM 852 N N . LEU A 1 102 ? 25.741 4.236 -28.990 1.00 67.12 102 LEU A N 1
ATOM 853 C CA . LEU A 1 102 ? 24.820 3.612 -28.020 1.00 67.12 102 LEU A CA 1
ATOM 854 C C . LEU A 1 102 ? 25.102 4.033 -26.566 1.00 67.12 102 LEU A C 1
ATOM 856 O O . LEU A 1 102 ? 24.378 3.652 -25.648 1.00 67.12 102 LEU A O 1
ATOM 860 N N . HIS A 1 103 ? 26.188 4.774 -26.343 1.00 66.81 103 HIS A N 1
ATOM 861 C CA . HIS A 1 103 ? 26.637 5.189 -25.017 1.00 66.81 103 HIS A CA 1
ATOM 862 C C . HIS A 1 103 ? 26.064 6.540 -24.592 1.00 66.81 103 HIS A C 1
ATOM 864 O O . HIS A 1 103 ? 25.941 6.783 -23.388 1.00 66.81 103 HIS A O 1
ATOM 870 N N . SER A 1 104 ? 25.720 7.413 -25.544 1.00 67.69 104 SER A N 1
ATOM 871 C CA . SER A 1 104 ? 25.213 8.749 -25.256 1.00 67.69 104 SER A CA 1
ATOM 872 C C . SER A 1 104 ? 23.765 8.897 -25.728 1.00 67.69 104 SER A C 1
ATOM 874 O O . SER A 1 104 ? 23.424 8.739 -26.894 1.00 67.69 104 SER A O 1
ATOM 876 N N . SER A 1 105 ? 22.872 9.186 -24.780 1.00 72.75 105 SER A N 1
ATOM 877 C CA . SER A 1 105 ? 21.467 9.476 -25.062 1.00 72.75 105 SER A CA 1
ATOM 878 C C . SER A 1 105 ? 21.222 10.976 -24.948 1.00 72.75 105 SER A C 1
ATOM 880 O O . SER A 1 105 ? 21.638 11.604 -23.972 1.00 72.75 105 SER A O 1
ATOM 882 N N . ARG A 1 106 ? 20.490 11.559 -25.907 1.00 71.19 106 ARG A N 1
ATOM 883 C CA . ARG A 1 106 ? 19.937 12.920 -25.750 1.00 71.19 106 ARG A CA 1
ATOM 884 C C . ARG A 1 106 ? 18.782 12.964 -24.748 1.00 71.19 106 ARG A C 1
ATOM 886 O O . ARG A 1 106 ? 18.467 14.035 -24.236 1.00 71.19 106 ARG A O 1
ATOM 893 N N . ILE A 1 107 ? 18.175 11.811 -24.472 1.00 76.62 107 ILE A N 1
ATOM 894 C CA . ILE A 1 107 ? 17.153 11.634 -23.446 1.00 76.62 107 ILE A CA 1
ATOM 895 C C . ILE A 1 107 ? 17.880 11.356 -22.136 1.00 76.62 107 ILE A C 1
ATOM 897 O O . ILE A 1 107 ? 18.387 10.255 -21.909 1.00 76.62 107 ILE A O 1
ATOM 901 N N . LEU A 1 108 ? 17.981 12.388 -21.305 1.00 74.75 108 LEU A N 1
ATOM 902 C CA . LEU A 1 108 ? 18.621 12.282 -20.003 1.00 74.75 108 LEU A CA 1
ATOM 903 C C . LEU A 1 108 ? 17.626 11.699 -18.996 1.00 74.75 108 LEU A C 1
ATOM 905 O O . LEU A 1 108 ? 16.544 12.267 -18.829 1.00 74.75 108 LEU A O 1
ATOM 909 N N . PRO A 1 109 ? 17.974 10.606 -18.296 1.00 73.38 109 PRO A N 1
ATOM 910 C CA . PRO A 1 109 ? 17.091 10.034 -17.295 1.00 73.38 109 PRO A CA 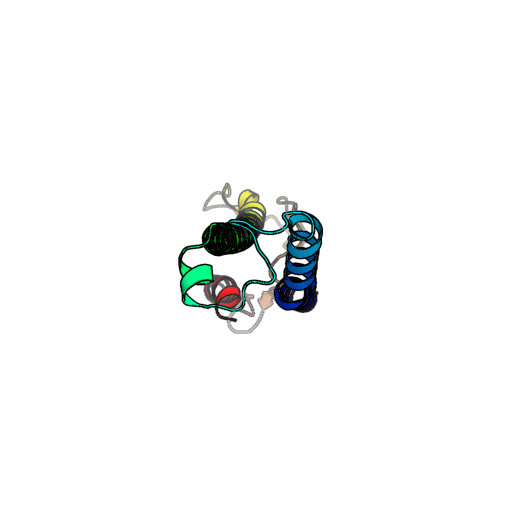1
ATOM 911 C C . PRO A 1 109 ? 16.896 11.030 -16.147 1.00 73.38 109 PRO A C 1
ATOM 913 O O . PRO A 1 109 ? 17.861 11.505 -15.546 1.00 73.38 109 PRO A O 1
ATOM 916 N N . LYS A 1 110 ? 15.636 11.342 -15.832 1.00 75.44 110 LYS A N 1
ATOM 917 C CA . LYS A 1 110 ? 15.278 12.195 -14.683 1.00 75.44 110 LYS A CA 1
ATOM 918 C C . LYS A 1 110 ? 15.310 11.434 -13.358 1.00 75.44 110 LYS A C 1
ATOM 920 O O . LYS A 1 110 ? 15.536 12.032 -12.311 1.00 75.44 110 LYS A O 1
ATOM 925 N N . ASN A 1 111 ? 15.095 10.122 -13.425 1.00 78.38 111 ASN A N 1
ATOM 926 C CA . ASN A 1 111 ? 14.980 9.217 -12.289 1.00 78.38 111 ASN A CA 1
ATOM 927 C C . ASN A 1 111 ? 15.938 8.029 -12.439 1.00 78.38 111 ASN A C 1
ATOM 929 O O . ASN A 1 111 ? 16.475 7.768 -13.516 1.00 78.38 111 ASN A O 1
ATOM 933 N N . ASN A 1 112 ? 16.139 7.290 -11.347 1.00 81.38 112 ASN A N 1
ATOM 934 C CA . ASN A 1 112 ? 16.908 6.048 -11.381 1.00 81.38 112 ASN A CA 1
ATOM 935 C C . ASN A 1 112 ? 16.221 5.001 -12.276 1.00 81.38 112 ASN A C 1
ATOM 937 O O . ASN A 1 112 ? 14.990 4.929 -12.278 1.00 81.38 112 ASN A O 1
ATOM 941 N N . PRO A 1 113 ? 16.993 4.157 -12.983 1.00 80.50 113 PRO A N 1
ATOM 942 C CA . PRO A 1 113 ? 16.426 3.096 -13.802 1.00 80.50 113 PRO A CA 1
ATOM 943 C C . PRO A 1 113 ? 15.633 2.109 -12.938 1.00 80.50 113 PRO A C 1
ATOM 945 O O . PRO A 1 113 ? 16.091 1.682 -11.876 1.00 80.50 113 PRO A O 1
ATOM 948 N N . ILE A 1 114 ? 14.440 1.747 -13.414 1.00 84.12 114 ILE A N 1
ATOM 949 C CA . ILE A 1 114 ? 13.553 0.777 -12.753 1.00 84.12 114 ILE A CA 1
ATOM 950 C C . ILE A 1 114 ? 13.957 -0.658 -13.122 1.00 84.12 114 ILE A C 1
ATOM 952 O O . ILE A 1 114 ? 13.872 -1.563 -12.293 1.00 84.12 114 ILE A O 1
ATOM 956 N N . PHE A 1 115 ? 14.453 -0.849 -14.347 1.00 85.12 115 PHE A N 1
ATOM 957 C CA . PHE A 1 115 ? 14.895 -2.133 -14.879 1.00 85.12 115 PHE A CA 1
ATOM 958 C C . PHE A 1 115 ? 16.329 -2.046 -15.388 1.00 85.12 115 PHE A C 1
ATOM 960 O O . PHE A 1 115 ? 16.767 -1.009 -15.885 1.00 85.12 115 PHE A O 1
ATOM 967 N N . LEU A 1 116 ? 17.042 -3.163 -15.271 1.00 85.75 116 LEU A N 1
ATOM 968 C CA . LEU A 1 116 ? 18.357 -3.362 -15.861 1.00 85.75 116 LEU A CA 1
ATOM 969 C C . LEU A 1 116 ? 18.236 -4.472 -16.904 1.00 85.75 116 LEU A C 1
ATOM 971 O O . LEU A 1 116 ? 17.725 -5.548 -16.595 1.00 85.75 116 LEU A O 1
ATOM 975 N N . VAL A 1 117 ? 18.698 -4.191 -18.117 1.00 88.38 117 VAL A N 1
ATOM 976 C CA . VAL A 1 117 ? 18.719 -5.134 -19.238 1.00 88.38 117 VAL A CA 1
ATOM 977 C C . VAL A 1 117 ? 20.111 -5.198 -19.828 1.00 88.38 117 VAL A C 1
ATOM 979 O O . VAL A 1 117 ? 20.794 -4.176 -19.909 1.00 88.38 117 VAL A O 1
ATOM 982 N N . ASP A 1 118 ? 20.492 -6.388 -20.280 1.00 89.06 118 ASP A N 1
ATOM 983 C CA . ASP A 1 118 ? 21.727 -6.577 -21.028 1.00 89.06 118 ASP A CA 1
ATOM 984 C C . ASP A 1 118 ? 21.398 -6.656 -22.517 1.00 89.06 118 ASP A C 1
ATOM 986 O O . ASP A 1 118 ? 20.492 -7.385 -22.933 1.00 89.06 118 ASP A O 1
ATOM 990 N N . LEU A 1 119 ? 22.154 -5.911 -23.321 1.00 88.19 119 LEU A N 1
ATOM 991 C CA . LEU A 1 119 ? 22.155 -6.055 -24.770 1.00 88.19 119 LEU A CA 1
ATOM 992 C C . LEU A 1 119 ? 23.160 -7.150 -25.143 1.00 88.19 119 LEU A C 1
ATOM 994 O O . LEU A 1 119 ? 24.362 -7.000 -24.919 1.00 88.19 119 LEU A O 1
ATOM 998 N N . VAL A 1 120 ? 22.660 -8.251 -25.691 1.00 91.12 120 VAL A N 1
ATOM 999 C CA . VAL A 1 120 ? 23.441 -9.421 -26.098 1.00 91.12 120 VAL A CA 1
ATOM 1000 C C . VAL A 1 120 ? 23.662 -9.374 -27.607 1.00 91.12 120 VAL A C 1
ATOM 1002 O O . VAL A 1 120 ? 22.760 -9.041 -28.376 1.00 91.12 120 VAL A O 1
ATOM 1005 N N . ILE A 1 121 ? 24.888 -9.688 -28.024 1.00 91.12 121 ILE A N 1
ATOM 1006 C CA . ILE A 1 121 ? 25.285 -9.778 -29.429 1.00 91.12 121 ILE A CA 1
ATOM 1007 C C . ILE A 1 121 ? 25.875 -11.169 -29.643 1.00 91.12 121 ILE A C 1
ATOM 1009 O O . ILE A 1 121 ? 26.974 -11.453 -29.159 1.00 91.12 121 ILE A O 1
ATOM 1013 N N . ASP A 1 122 ? 25.152 -12.032 -30.350 1.00 92.62 122 ASP A N 1
ATOM 1014 C CA . ASP A 1 122 ? 25.590 -13.397 -30.649 1.00 92.62 122 ASP A CA 1
ATOM 1015 C C . ASP A 1 122 ? 25.247 -13.821 -32.091 1.00 92.62 122 ASP A C 1
ATOM 1017 O O . ASP A 1 122 ? 25.033 -12.981 -32.969 1.00 92.62 122 ASP A O 1
ATOM 1021 N N . SER A 1 123 ? 25.266 -15.132 -32.362 1.00 91.69 123 SER A N 1
ATOM 1022 C CA . SER A 1 123 ? 24.969 -15.694 -33.684 1.00 91.69 123 SER A CA 1
ATOM 1023 C C . SER A 1 123 ? 23.544 -15.431 -34.172 1.00 91.69 123 SER A C 1
ATOM 1025 O O . SER A 1 123 ? 23.330 -15.448 -35.385 1.00 91.69 123 SER A O 1
ATOM 1027 N N . ASP A 1 124 ? 22.602 -15.173 -33.263 1.00 88.44 124 ASP A N 1
ATOM 1028 C CA . ASP A 1 124 ? 21.197 -14.898 -33.577 1.00 88.44 124 ASP A CA 1
ATOM 1029 C C . ASP A 1 124 ? 20.934 -13.391 -33.768 1.00 88.44 124 ASP A C 1
ATOM 1031 O O . ASP A 1 124 ? 19.841 -12.983 -34.167 1.00 88.44 124 ASP A O 1
ATOM 1035 N N . GLY A 1 125 ? 21.958 -12.556 -33.558 1.00 89.38 125 GLY A N 1
ATOM 1036 C CA . GLY A 1 125 ? 21.926 -11.113 -33.769 1.00 89.38 125 GLY A CA 1
ATOM 1037 C C . GLY A 1 125 ? 21.903 -10.315 -32.466 1.00 89.38 125 GLY A C 1
ATOM 1038 O O . GLY A 1 125 ? 22.292 -10.793 -31.402 1.00 89.38 125 GLY A O 1
ATOM 1039 N N . VAL A 1 126 ? 21.479 -9.052 -32.563 1.00 88.38 126 VAL A N 1
ATOM 1040 C CA . VAL A 1 126 ? 21.406 -8.126 -31.424 1.00 88.38 126 VAL A CA 1
ATOM 1041 C C . VAL A 1 126 ? 20.042 -8.258 -30.752 1.00 88.38 126 VAL A C 1
ATOM 1043 O O . VAL A 1 126 ? 19.019 -8.001 -31.387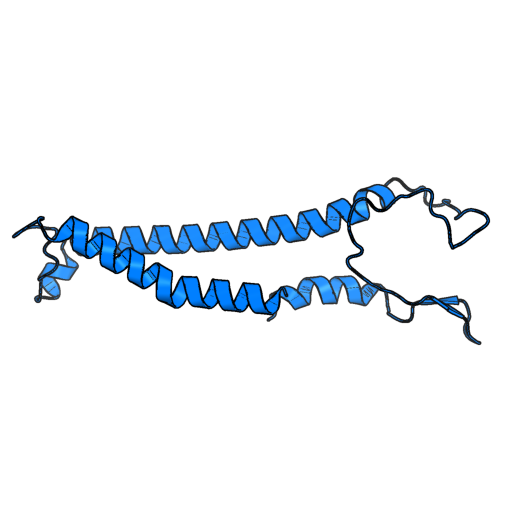 1.00 88.38 126 VAL A O 1
ATOM 1046 N N . HIS A 1 127 ? 20.016 -8.637 -29.477 1.00 88.75 127 HIS A N 1
ATOM 1047 C CA . HIS A 1 127 ? 18.776 -8.824 -28.721 1.00 88.75 127 HIS A CA 1
ATOM 1048 C C . HIS A 1 127 ? 18.964 -8.540 -27.223 1.00 88.75 127 HIS A C 1
ATOM 1050 O O . HIS A 1 127 ? 20.085 -8.439 -26.731 1.00 88.75 127 HIS A O 1
ATOM 1056 N N . TYR A 1 128 ? 17.865 -8.387 -26.481 1.00 90.00 128 TYR A N 1
ATOM 1057 C CA . TYR A 1 128 ? 17.909 -8.239 -25.024 1.00 90.00 128 TYR A CA 1
ATOM 1058 C C . TYR A 1 128 ? 17.952 -9.601 -24.329 1.00 90.00 128 TYR A C 1
ATOM 1060 O O . TYR A 1 128 ? 17.288 -10.541 -24.762 1.00 90.00 128 TYR A O 1
ATOM 1068 N N . ASN A 1 129 ? 18.669 -9.691 -23.207 1.00 90.12 129 ASN A N 1
ATOM 1069 C CA . ASN A 1 129 ? 18.716 -10.900 -22.372 1.00 90.12 129 ASN A CA 1
ATOM 1070 C C . ASN A 1 129 ? 17.355 -11.301 -21.762 1.00 90.12 129 ASN A C 1
ATOM 1072 O O . ASN A 1 129 ? 17.202 -12.427 -21.289 1.00 90.12 129 ASN A O 1
ATOM 1076 N N . ILE A 1 130 ? 16.384 -10.383 -21.741 1.00 88.38 130 ILE A N 1
ATOM 1077 C CA . ILE A 1 130 ? 15.037 -10.562 -21.194 1.00 88.38 130 ILE A CA 1
ATOM 1078 C C . ILE A 1 130 ? 14.016 -10.205 -22.280 1.00 88.38 130 ILE A C 1
ATOM 1080 O O . ILE A 1 130 ? 14.194 -9.232 -23.014 1.00 88.38 130 ILE A O 1
ATOM 1084 N N . ASN A 1 131 ? 12.920 -10.966 -22.361 1.00 87.88 131 ASN A N 1
ATOM 1085 C CA . ASN A 1 131 ? 11.788 -10.598 -23.207 1.00 87.88 131 ASN A CA 1
ATOM 1086 C C . ASN A 1 131 ? 11.089 -9.360 -22.621 1.00 87.88 131 ASN A C 1
ATOM 1088 O O . ASN A 1 131 ? 10.645 -9.379 -21.476 1.00 87.88 131 ASN A O 1
ATOM 1092 N N . LEU A 1 132 ? 10.960 -8.293 -23.412 1.00 84.06 132 LEU A N 1
ATOM 1093 C CA . LEU A 1 132 ? 10.354 -7.034 -22.970 1.00 84.06 132 LEU A CA 1
ATOM 1094 C C . LEU A 1 132 ? 8.899 -7.206 -22.492 1.00 84.06 132 LEU A C 1
ATOM 1096 O O . LEU A 1 132 ? 8.467 -6.479 -21.602 1.00 84.06 132 LEU A O 1
ATOM 1100 N N . GLU A 1 133 ? 8.164 -8.196 -23.013 1.00 86.12 133 GLU A N 1
ATOM 1101 C CA . GLU A 1 133 ? 6.798 -8.521 -22.562 1.00 86.12 133 GLU A CA 1
ATOM 1102 C C . GLU A 1 133 ? 6.744 -9.004 -21.099 1.00 86.12 133 GLU A C 1
ATOM 1104 O O . GLU A 1 133 ? 5.694 -8.953 -20.453 1.00 86.12 133 GLU A O 1
ATOM 1109 N N . ASP A 1 134 ? 7.869 -9.462 -20.541 1.00 87.56 134 ASP A N 1
ATOM 1110 C CA . ASP A 1 134 ? 7.931 -9.885 -19.144 1.00 87.56 134 ASP A CA 1
ATOM 1111 C C . ASP A 1 134 ? 7.972 -8.695 -18.167 1.00 87.56 134 ASP A C 1
ATOM 1113 O O . ASP A 1 134 ? 7.690 -8.886 -16.980 1.00 87.56 134 ASP A O 1
ATOM 1117 N N . PHE A 1 135 ? 8.236 -7.463 -18.627 1.00 86.81 135 PHE A N 1
ATOM 1118 C CA . PHE A 1 135 ? 8.186 -6.278 -17.760 1.00 86.81 135 PHE A CA 1
ATOM 1119 C C . PHE A 1 135 ? 6.783 -5.987 -17.243 1.00 86.81 135 PHE A C 1
ATOM 1121 O O . PHE A 1 135 ? 6.613 -5.750 -16.044 1.00 86.81 135 PHE A O 1
ATOM 1128 N N . ASP A 1 136 ? 5.775 -6.100 -18.106 1.00 84.75 136 ASP A N 1
ATOM 1129 C CA . ASP A 1 136 ? 4.375 -5.916 -17.722 1.00 84.75 136 ASP A CA 1
ATOM 1130 C C . ASP A 1 136 ? 3.979 -6.924 -16.639 1.00 84.75 136 ASP A C 1
ATOM 1132 O O . ASP A 1 136 ? 3.373 -6.578 -15.619 1.00 84.75 136 ASP A O 1
ATOM 1136 N N . ARG A 1 137 ? 4.402 -8.181 -16.814 1.00 85.94 137 ARG A N 1
ATOM 1137 C CA . ARG A 1 137 ? 4.180 -9.244 -15.827 1.00 85.94 137 ARG A CA 1
ATOM 1138 C C . ARG A 1 137 ? 4.900 -8.950 -14.520 1.00 85.94 137 ARG A C 1
ATOM 1140 O O . ARG A 1 137 ? 4.312 -9.146 -13.460 1.00 85.94 137 ARG A O 1
ATOM 1147 N N . CYS A 1 138 ? 6.142 -8.474 -14.581 1.00 85.06 138 CYS A N 1
ATOM 1148 C CA . CYS A 1 138 ? 6.929 -8.145 -13.397 1.00 85.06 138 CYS A CA 1
ATOM 1149 C C . CYS A 1 138 ? 6.257 -7.038 -12.570 1.00 85.06 138 CYS A C 1
ATOM 1151 O O . CYS A 1 138 ? 6.112 -7.185 -11.355 1.00 85.06 138 CYS A O 1
ATOM 1153 N N . CYS A 1 139 ? 5.764 -5.983 -13.227 1.00 84.12 139 CYS A N 1
ATOM 1154 C CA . CYS A 1 139 ? 5.024 -4.895 -12.584 1.00 84.12 139 CYS A CA 1
ATOM 1155 C C . CYS A 1 139 ? 3.762 -5.389 -11.860 1.00 84.12 139 CYS A C 1
ATOM 1157 O O . CYS A 1 139 ? 3.492 -4.954 -10.741 1.00 84.12 139 CYS A O 1
ATOM 1159 N N . VAL A 1 140 ? 3.008 -6.314 -12.464 1.00 84.75 140 VAL A N 1
ATOM 1160 C CA . VAL A 1 140 ? 1.787 -6.876 -11.859 1.00 84.75 140 VAL A CA 1
ATOM 1161 C C . VAL A 1 140 ? 2.111 -7.843 -10.716 1.00 84.75 140 VAL A C 1
ATOM 1163 O O . VAL A 1 140 ? 1.489 -7.774 -9.658 1.00 84.75 140 VAL A O 1
ATOM 1166 N N . GLN A 1 141 ? 3.132 -8.689 -10.876 1.00 84.25 141 GLN A N 1
ATOM 1167 C CA . GLN A 1 141 ? 3.533 -9.687 -9.875 1.00 84.25 141 GLN A CA 1
ATOM 1168 C C . GLN A 1 141 ? 3.975 -9.083 -8.536 1.00 84.25 141 GLN A C 1
ATOM 1170 O O . GLN A 1 141 ? 3.954 -9.778 -7.518 1.00 84.25 141 GLN A O 1
ATOM 1175 N N . ILE A 1 142 ? 4.364 -7.804 -8.504 1.00 78.31 142 ILE A N 1
ATOM 1176 C CA . ILE A 1 142 ? 4.650 -7.086 -7.252 1.00 78.31 142 ILE A CA 1
ATOM 1177 C C . ILE A 1 142 ? 3.425 -7.084 -6.322 1.00 78.31 142 ILE A C 1
ATOM 1179 O O . ILE A 1 142 ? 3.597 -7.085 -5.104 1.00 78.31 142 ILE A O 1
ATOM 1183 N N . PHE A 1 143 ? 2.209 -7.121 -6.875 1.00 76.44 143 PHE A N 1
ATOM 1184 C CA . PHE A 1 143 ? 0.954 -7.078 -6.118 1.00 76.44 143 PHE A CA 1
ATOM 1185 C C . PHE A 1 143 ? 0.391 -8.453 -5.744 1.00 76.44 143 PHE A C 1
ATOM 1187 O O . PHE A 1 143 ? -0.491 -8.527 -4.891 1.00 76.44 143 PHE A O 1
ATOM 1194 N N . ASP A 1 144 ? 0.906 -9.530 -6.339 1.00 75.00 144 ASP A N 1
ATOM 1195 C CA . ASP A 1 144 ? 0.467 -10.906 -6.065 1.00 75.00 144 ASP A CA 1
ATOM 1196 C C . ASP A 1 144 ? 1.173 -11.536 -4.842 1.00 75.00 144 ASP A C 1
ATOM 1198 O O . ASP A 1 144 ? 0.925 -12.698 -4.506 1.00 75.00 144 ASP A O 1
ATOM 1202 N N . LYS A 1 145 ? 2.057 -10.787 -4.169 1.00 55.12 145 LYS A N 1
ATOM 1203 C CA . LYS A 1 145 ? 2.793 -11.196 -2.959 1.00 55.12 145 LYS A CA 1
ATOM 1204 C C . LYS A 1 145 ? 2.255 -10.542 -1.692 1.00 55.12 145 LYS A C 1
ATOM 1206 O O . LYS A 1 145 ? 2.221 -11.252 -0.660 1.00 55.12 145 LYS A O 1
#

Secondary structure (DSSP, 8-state):
-HHHHHHHHHHHHHTHHHHHHHHHHHHHHGGG-SSTT-TT---HHHHHHSHHHHHHHHHHHHHHHHHHHHHHHHHHHHHHHHHHHHHHHHT--TT----S-TT--SS--SS--S----EEEETTEEEESS-THHHHHHHHHTT--